Protein AF-A0A4Q3IIW5-F1 (afdb_monomer)

Mean predicted aligned error: 7.8 Å

Radius of gyration: 17.16 Å; Cα contacts (8 Å, |Δi|>4): 14; chains: 1; bounding box: 28×42×42 Å

Sequence (67 aa):
MSDAKSAFDAARHCDAMASTLGLTITEDQRPAVLQFLAIAEAMAAIVFLAPLDEAAFEPAGVFRAGR

Secondary structure (DSSP, 8-state):
-----PPP-HHHHHHHHHHHTT----TTTHHHHHHHHHHHHHHHHHHHTSPP-GGG-----------

Solvent-accessible surface area (backbone atoms only — not comparable to full-atom values): 4456 Å² total; per-residue (Å²): 132,84,77,77,74,73,77,88,53,43,65,65,48,49,57,56,48,30,60,76,70,73,50,87,79,48,82,87,50,42,66,59,53,41,51,51,45,50,52,50,48,58,51,46,56,57,58,73,67,54,90,74,56,78,91,72,64,68,74,85,83,79,81,75,88,79,133

pLDDT: mean 86.2, std 15.2, range [35.91, 98.38]

Structure (mmCIF, N/CA/C/O backbone):
data_AF-A0A4Q3IIW5-F1
#
_entry.id   AF-A0A4Q3IIW5-F1
#
loop_
_atom_site.group_PDB
_atom_site.id
_atom_site.type_symbol
_atom_site.label_atom_id
_atom_site.label_alt_id
_atom_site.label_comp_id
_atom_site.label_asym_id
_atom_site.label_entity_id
_atom_site.label_seq_id
_atom_site.pdbx_PDB_ins_code
_atom_site.Cartn_x
_atom_site.Cartn_y
_atom_site.Cartn_z
_atom_site.occupancy
_atom_site.B_iso_or_equiv
_atom_site.auth_seq_id
_atom_site.auth_comp_id
_atom_site.auth_asym_id
_atom_site.auth_atom_id
_atom_site.pdbx_PDB_model_num
ATOM 1 N N . MET A 1 1 ? -8.388 9.788 -27.198 1.00 35.91 1 MET A N 1
ATOM 2 C CA . MET A 1 1 ? -9.142 10.352 -26.062 1.00 35.91 1 MET A CA 1
ATOM 3 C C . MET A 1 1 ? -8.289 10.105 -24.836 1.00 35.91 1 MET A C 1
ATOM 5 O O . MET A 1 1 ? -8.102 8.946 -24.500 1.00 35.91 1 MET A O 1
ATOM 9 N N . SER A 1 2 ? -7.646 11.139 -24.288 1.00 45.22 2 SER A N 1
ATOM 10 C CA . SER A 1 2 ? -6.817 10.976 -23.090 1.00 45.22 2 SER A CA 1
ATOM 11 C C . SER A 1 2 ? -7.734 10.638 -21.930 1.00 45.22 2 SER A C 1
ATOM 13 O O . SER A 1 2 ? -8.488 11.494 -21.474 1.00 45.22 2 SER A O 1
ATOM 15 N N . ASP A 1 3 ? -7.693 9.384 -21.501 1.00 50.91 3 ASP A N 1
ATOM 16 C CA . ASP A 1 3 ? -8.255 8.976 -20.228 1.00 50.91 3 ASP A CA 1
ATOM 17 C C . ASP A 1 3 ? -7.437 9.712 -19.163 1.00 50.91 3 ASP A C 1
ATOM 19 O O . ASP A 1 3 ? -6.265 9.405 -18.929 1.00 50.91 3 ASP A O 1
ATOM 23 N N . ALA A 1 4 ? -7.988 10.795 -18.618 1.00 52.66 4 ALA A N 1
ATOM 24 C CA . ALA A 1 4 ? -7.361 11.515 -17.524 1.00 52.66 4 ALA A CA 1
ATOM 25 C C . ALA A 1 4 ? -7.442 10.595 -16.307 1.00 52.66 4 ALA A C 1
ATOM 27 O O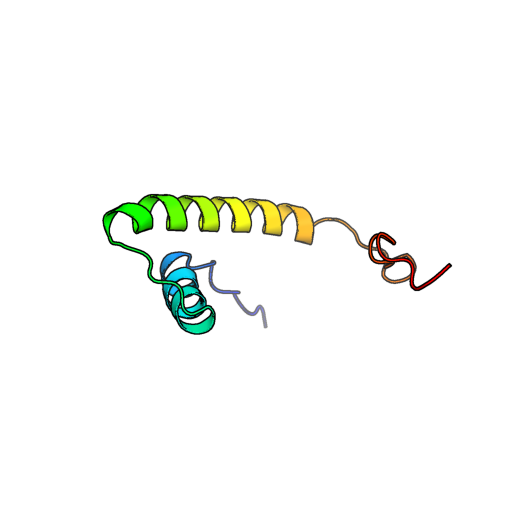 . ALA A 1 4 ? -8.416 10.634 -15.555 1.00 52.66 4 ALA A O 1
ATOM 28 N N . LYS A 1 5 ? -6.447 9.711 -16.160 1.00 61.66 5 LYS A N 1
ATOM 29 C CA . LYS A 1 5 ? -6.337 8.818 -15.012 1.00 61.66 5 LYS A CA 1
ATOM 30 C C . LYS A 1 5 ? -6.445 9.683 -13.765 1.00 61.66 5 LYS A C 1
ATOM 32 O O . LYS A 1 5 ? -5.594 10.538 -13.523 1.00 61.66 5 LYS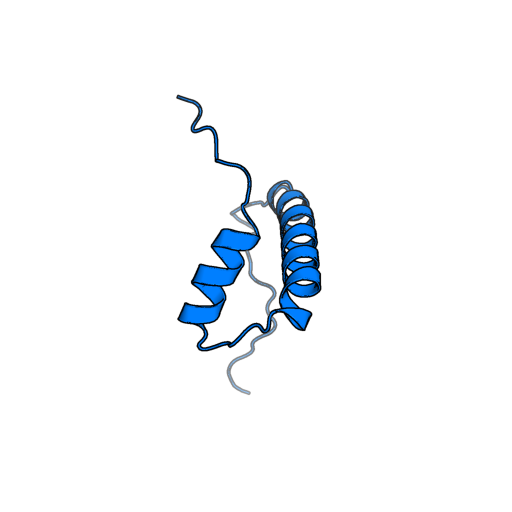 A O 1
ATOM 37 N N . SER A 1 6 ? -7.540 9.509 -13.029 1.00 68.88 6 SER A N 1
ATOM 38 C CA . SER A 1 6 ? -7.761 10.250 -11.795 1.00 68.88 6 SER A CA 1
ATOM 39 C C . SER A 1 6 ? -6.573 10.003 -10.870 1.00 68.88 6 SER A C 1
ATOM 41 O O . SER A 1 6 ? -6.090 8.870 -10.780 1.00 68.88 6 SER A O 1
ATOM 43 N N . ALA A 1 7 ? -6.085 11.067 -10.231 1.00 83.44 7 ALA A N 1
ATOM 44 C CA . ALA A 1 7 ? -4.990 10.976 -9.277 1.00 83.44 7 ALA A CA 1
ATOM 45 C C . ALA A 1 7 ? -5.304 9.920 -8.205 1.00 83.44 7 ALA A C 1
ATOM 47 O O . ALA A 1 7 ? -6.468 9.709 -7.849 1.00 83.44 7 ALA A O 1
ATOM 48 N N . PHE A 1 8 ? -4.270 9.240 -7.714 1.00 91.38 8 PHE A N 1
ATOM 49 C CA . PHE A 1 8 ? -4.433 8.226 -6.682 1.00 91.38 8 PHE A CA 1
ATOM 50 C C . PHE A 1 8 ? -5.013 8.835 -5.399 1.00 91.38 8 PHE A C 1
ATOM 52 O O . PHE A 1 8 ? -4.483 9.801 -4.855 1.00 91.38 8 PHE A O 1
ATOM 59 N N . ASP A 1 9 ? -6.100 8.240 -4.909 1.00 95.88 9 ASP A N 1
ATOM 60 C CA . ASP A 1 9 ? -6.736 8.599 -3.644 1.00 95.88 9 ASP A CA 1
ATOM 61 C C . ASP A 1 9 ? -6.367 7.557 -2.584 1.00 95.88 9 ASP A C 1
ATOM 63 O O . ASP A 1 9 ? -6.938 6.462 -2.525 1.00 95.88 9 ASP A O 1
ATOM 67 N N . ALA A 1 10 ? -5.395 7.911 -1.742 1.00 96.25 10 ALA A N 1
ATOM 68 C CA . ALA A 1 10 ? -4.897 7.043 -0.684 1.00 96.25 10 ALA A CA 1
ATOM 69 C C . ALA A 1 10 ? -5.977 6.682 0.345 1.00 96.25 10 ALA A C 1
ATOM 71 O O . ALA A 1 10 ? -5.976 5.561 0.852 1.00 96.25 10 ALA A O 1
ATOM 72 N N . ALA A 1 11 ? -6.908 7.594 0.648 1.00 97.00 11 ALA A N 1
ATOM 73 C CA . ALA A 1 11 ? -7.953 7.349 1.638 1.00 97.00 11 ALA A CA 1
ATOM 74 C C . ALA A 1 11 ? -8.951 6.318 1.120 1.00 97.00 11 ALA A C 1
ATOM 76 O O . ALA A 1 11 ? -9.184 5.298 1.773 1.00 97.00 11 ALA A O 1
ATOM 77 N N . ARG A 1 12 ? -9.453 6.529 -0.099 1.00 96.50 12 ARG A N 1
ATOM 78 C CA . ARG A 1 12 ? -10.361 5.582 -0.748 1.00 96.50 12 ARG A CA 1
ATOM 79 C C . ARG A 1 12 ? -9.704 4.218 -0.961 1.00 96.50 12 ARG A C 1
ATOM 81 O O . ARG A 1 12 ? -10.358 3.190 -0.782 1.00 96.50 12 ARG A O 1
ATOM 88 N N . HIS A 1 13 ? -8.425 4.197 -1.338 1.00 96.75 13 HIS A N 1
ATOM 89 C CA . HIS A 1 13 ? -7.675 2.952 -1.487 1.00 96.75 13 HIS A CA 1
ATOM 90 C C . HIS A 1 13 ? -7.523 2.215 -0.150 1.00 96.75 13 HIS A C 1
ATOM 92 O O . HIS A 1 13 ? -7.783 1.014 -0.090 1.00 96.75 13 HIS A O 1
ATOM 98 N N . CYS A 1 14 ? -7.160 2.929 0.921 1.00 97.69 14 CYS A N 1
ATOM 99 C CA . CYS A 1 14 ? -7.037 2.369 2.266 1.00 97.69 14 CYS A CA 1
ATOM 100 C C . CYS A 1 14 ? -8.343 1.710 2.723 1.00 97.69 14 CYS A C 1
ATOM 102 O O . CYS A 1 14 ? -8.310 0.576 3.194 1.00 97.69 14 CYS A O 1
ATOM 104 N N . ASP A 1 15 ? -9.483 2.381 2.546 1.00 96.75 15 ASP A N 1
ATOM 105 C CA . ASP A 1 15 ? -10.787 1.863 2.981 1.00 96.75 15 ASP A CA 1
ATOM 106 C C . ASP A 1 15 ? -11.176 0.579 2.236 1.00 96.75 15 ASP A C 1
ATOM 108 O O . ASP A 1 15 ? -11.572 -0.415 2.850 1.00 96.75 15 ASP A O 1
ATOM 112 N N . ALA A 1 16 ? -11.001 0.566 0.911 1.00 96.88 16 ALA A N 1
ATOM 113 C CA . ALA A 1 16 ? -11.308 -0.602 0.090 1.00 96.88 16 ALA A CA 1
ATOM 114 C C . ALA A 1 16 ? -10.390 -1.795 0.408 1.00 96.88 16 ALA A C 1
ATOM 116 O O . ALA A 1 16 ? -10.851 -2.935 0.547 1.00 96.88 16 ALA A O 1
ATOM 117 N N . MET A 1 17 ? -9.085 -1.543 0.537 1.00 97.62 17 MET A N 1
ATOM 118 C CA . MET A 1 17 ? -8.100 -2.600 0.762 1.00 97.62 17 MET A CA 1
ATOM 119 C C . MET A 1 17 ? -8.152 -3.153 2.181 1.00 97.62 17 MET A C 1
ATOM 121 O O . MET A 1 17 ? -8.069 -4.369 2.346 1.00 97.62 17 MET A O 1
ATOM 125 N N . ALA A 1 18 ? -8.337 -2.305 3.197 1.00 97.44 18 ALA A N 1
ATOM 126 C CA . ALA A 1 18 ? -8.444 -2.763 4.579 1.00 97.44 18 ALA A CA 1
ATOM 127 C C . ALA A 1 18 ? -9.601 -3.760 4.738 1.00 97.44 18 ALA A C 1
ATOM 129 O O . ALA A 1 18 ? -9.398 -4.849 5.272 1.00 97.44 18 ALA A O 1
ATOM 130 N N . SER A 1 19 ? -10.775 -3.452 4.171 1.00 95.19 19 SER A N 1
ATOM 131 C CA . SER A 1 19 ? -11.921 -4.369 4.183 1.00 95.19 19 SER A CA 1
ATOM 132 C C . SER A 1 19 ? -11.627 -5.681 3.449 1.00 95.19 19 SER A C 1
ATOM 134 O O . SER A 1 19 ? -11.898 -6.753 3.987 1.00 95.19 19 SER A O 1
ATOM 136 N N . THR A 1 20 ? -11.024 -5.607 2.259 1.00 97.69 20 THR A N 1
ATOM 137 C CA . THR A 1 20 ? -10.704 -6.791 1.441 1.00 97.69 20 THR A CA 1
ATOM 138 C C . THR A 1 20 ? -9.727 -7.734 2.146 1.00 97.69 20 THR A C 1
ATOM 140 O O . THR A 1 20 ? -9.842 -8.952 2.037 1.00 97.69 20 THR A O 1
ATOM 143 N N . LEU A 1 21 ? -8.771 -7.171 2.884 1.00 97.19 21 LEU A N 1
ATOM 144 C CA . LEU A 1 21 ? -7.740 -7.917 3.604 1.00 97.19 21 LEU A CA 1
ATOM 145 C C . LEU A 1 21 ? -8.163 -8.313 5.030 1.00 97.19 21 LEU A C 1
ATOM 147 O O . LEU A 1 21 ? -7.383 -8.952 5.732 1.00 97.19 21 LEU A O 1
ATOM 151 N N . GLY A 1 22 ? -9.366 -7.932 5.476 1.00 97.25 22 GLY A N 1
ATOM 152 C CA . GLY A 1 22 ? -9.829 -8.176 6.846 1.00 97.25 22 GLY 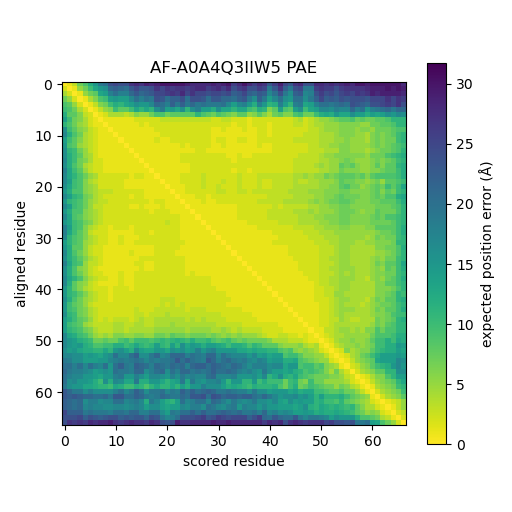A CA 1
ATOM 153 C C . GLY A 1 22 ? -9.041 -7.401 7.909 1.00 97.25 22 GLY A C 1
ATOM 154 O O . GLY A 1 22 ? -8.946 -7.841 9.053 1.00 97.25 22 GLY A O 1
ATOM 155 N N . LEU A 1 23 ? -8.454 -6.262 7.539 1.00 97.19 23 LEU A N 1
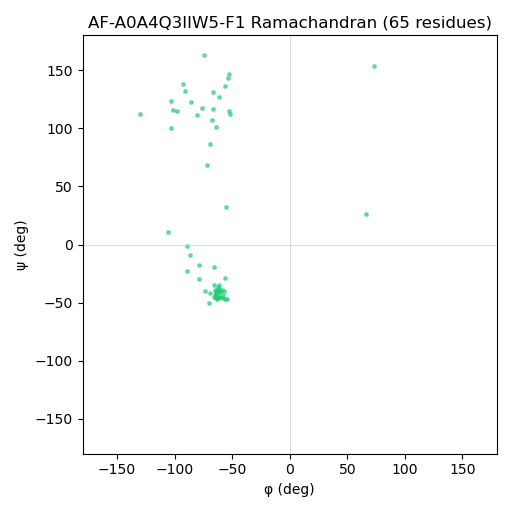ATOM 156 C CA . LEU A 1 23 ? -7.670 -5.409 8.427 1.00 97.19 23 LEU A CA 1
ATOM 157 C C . LEU A 1 23 ? -8.551 -4.324 9.048 1.00 97.19 23 LEU A C 1
ATOM 159 O O . LEU A 1 23 ? -9.351 -3.684 8.369 1.00 97.19 23 LEU A O 1
ATOM 163 N N . THR A 1 24 ? -8.361 -4.071 10.342 1.00 97.56 24 THR A N 1
ATOM 164 C CA . THR A 1 24 ? -8.932 -2.900 11.021 1.00 97.56 24 THR A CA 1
ATOM 165 C C . THR A 1 24 ? -7.850 -1.840 11.172 1.00 97.56 24 THR A C 1
ATOM 167 O O . THR A 1 24 ? -6.870 -2.066 11.876 1.00 97.56 24 THR A O 1
ATOM 170 N N . ILE A 1 25 ? -8.033 -0.693 10.517 1.00 97.19 25 ILE A N 1
ATOM 171 C CA . ILE A 1 25 ? -7.166 0.479 10.671 1.00 97.19 25 ILE A CA 1
ATOM 172 C C . ILE A 1 25 ? -7.840 1.425 11.657 1.00 97.19 25 ILE A C 1
ATOM 174 O O . ILE A 1 25 ? -8.932 1.925 11.386 1.00 97.19 25 ILE A O 1
ATOM 178 N N . THR A 1 26 ? -7.215 1.643 12.811 1.00 97.88 26 THR A N 1
ATOM 179 C CA . THR A 1 26 ? -7.767 2.551 13.823 1.00 97.88 26 THR A CA 1
ATOM 180 C C . THR A 1 26 ? -7.586 4.010 13.414 1.00 97.88 26 THR A C 1
ATOM 182 O O . THR A 1 26 ? -6.757 4.336 12.561 1.00 97.88 26 THR A O 1
ATOM 185 N N . GLU A 1 27 ? -8.334 4.909 14.054 1.00 97.44 27 GLU A N 1
ATOM 186 C CA . GLU A 1 27 ? -8.211 6.352 13.822 1.00 97.44 27 GLU A CA 1
ATOM 187 C C . GLU A 1 27 ? -6.784 6.856 14.087 1.00 97.44 27 GLU A C 1
ATOM 189 O O . GLU A 1 27 ? -6.252 7.610 13.278 1.00 97.44 27 GLU A O 1
ATOM 194 N N . ASP A 1 28 ? -6.126 6.354 15.137 1.00 98.31 28 ASP A N 1
ATOM 195 C CA . ASP A 1 28 ? -4.741 6.710 15.476 1.00 98.31 28 ASP A CA 1
ATOM 196 C C . ASP A 1 28 ? -3.724 6.240 14.422 1.00 98.31 28 ASP A C 1
ATOM 198 O O . ASP A 1 28 ? -2.721 6.905 14.165 1.00 98.31 28 ASP A O 1
ATOM 202 N N . GLN A 1 29 ? -3.966 5.085 13.793 1.00 98.31 29 GLN A N 1
ATOM 203 C CA . GLN A 1 29 ? -3.077 4.522 12.770 1.00 98.31 29 GLN A CA 1
ATOM 204 C C . GLN A 1 29 ? -3.266 5.197 11.410 1.00 98.31 29 GLN A C 1
ATOM 206 O O . GLN A 1 29 ? -2.327 5.272 10.609 1.00 98.31 29 GLN A O 1
ATOM 211 N N . ARG A 1 30 ? -4.483 5.682 11.138 1.00 97.75 30 ARG A N 1
ATOM 212 C CA . ARG A 1 30 ? -4.907 6.145 9.816 1.00 97.75 30 ARG A CA 1
ATOM 213 C C . ARG A 1 30 ? -3.983 7.207 9.211 1.00 97.75 30 ARG A C 1
ATOM 215 O O . ARG A 1 30 ? -3.599 7.017 8.058 1.00 97.75 30 ARG A O 1
ATOM 222 N N . PRO A 1 31 ? -3.548 8.266 9.924 1.00 98.38 31 PRO A N 1
ATOM 223 C CA . PRO A 1 31 ? -2.664 9.275 9.342 1.00 98.38 31 PRO A CA 1
ATOM 224 C C . PRO A 1 31 ? -1.356 8.686 8.802 1.00 98.38 31 PRO A C 1
ATOM 226 O O . PRO A 1 31 ? -0.946 9.010 7.688 1.00 98.38 31 PRO A O 1
ATOM 229 N N . ALA A 1 32 ? -0.735 7.772 9.554 1.00 98.31 32 ALA A N 1
ATOM 230 C CA . ALA A 1 32 ? 0.513 7.133 9.150 1.00 98.31 32 ALA A CA 1
ATOM 231 C C . ALA A 1 32 ? 0.308 6.180 7.962 1.00 98.31 32 ALA A C 1
ATOM 233 O O . ALA A 1 32 ? 1.096 6.195 7.018 1.00 98.31 32 ALA A O 1
ATOM 234 N N . VAL A 1 33 ? -0.774 5.392 7.960 1.00 98.19 33 VAL A N 1
ATOM 235 C CA . VAL A 1 33 ? -1.104 4.494 6.837 1.00 98.19 33 VAL A CA 1
ATOM 236 C C . VAL A 1 33 ? -1.292 5.283 5.541 1.00 98.19 33 VAL A C 1
ATOM 238 O O . VAL A 1 33 ? -0.723 4.917 4.513 1.00 98.19 33 VAL A O 1
ATOM 241 N N . LEU A 1 34 ? -2.030 6.397 5.586 1.00 98.38 34 LEU A N 1
ATOM 242 C CA . LEU A 1 34 ? -2.233 7.244 4.408 1.00 98.38 34 LEU A CA 1
ATOM 243 C C . LEU A 1 34 ? -0.922 7.857 3.905 1.00 98.38 34 LEU A C 1
ATOM 245 O O . LEU A 1 34 ? -0.699 7.906 2.695 1.00 98.38 34 LEU A O 1
ATOM 249 N N . GLN A 1 35 ? -0.034 8.267 4.814 1.00 98.12 35 GLN A N 1
ATOM 250 C CA . GLN A 1 35 ? 1.294 8.758 4.449 1.00 98.12 35 GLN A CA 1
ATOM 251 C C . GLN A 1 35 ? 2.116 7.681 3.724 1.00 98.12 35 GLN A C 1
ATOM 253 O O . GLN A 1 35 ? 2.711 7.964 2.684 1.00 98.12 35 GLN A O 1
ATOM 258 N N . PHE A 1 36 ? 2.126 6.444 4.228 1.00 98.31 36 PHE A N 1
ATOM 259 C CA . PHE A 1 36 ? 2.848 5.347 3.580 1.00 98.31 36 PHE A CA 1
ATOM 260 C C . PHE A 1 36 ? 2.277 4.992 2.208 1.00 98.31 36 PHE A C 1
ATOM 262 O O . PHE A 1 36 ? 3.048 4.751 1.281 1.00 98.31 36 PHE A O 1
ATOM 269 N N . LEU A 1 37 ? 0.951 5.008 2.048 1.00 98.06 37 LEU A N 1
ATOM 270 C CA . LEU A 1 37 ? 0.315 4.779 0.749 1.00 98.06 37 LEU A CA 1
ATOM 271 C C . LEU A 1 37 ? 0.691 5.860 -0.272 1.00 98.06 37 LEU A C 1
ATOM 273 O O . LEU A 1 37 ? 0.969 5.532 -1.423 1.00 98.06 37 LEU A O 1
ATOM 277 N N . ALA A 1 38 ? 0.757 7.128 0.142 1.00 96.56 38 ALA A N 1
ATOM 278 C CA . ALA A 1 38 ? 1.197 8.214 -0.734 1.00 96.56 38 ALA A CA 1
ATOM 279 C C . ALA A 1 38 ? 2.670 8.055 -1.160 1.00 96.56 38 ALA A C 1
ATOM 281 O O . ALA A 1 38 ? 3.002 8.241 -2.328 1.00 96.56 38 ALA A O 1
ATOM 282 N N . ILE A 1 39 ? 3.553 7.654 -0.238 1.00 97.44 39 ILE A N 1
ATOM 283 C CA . ILE A 1 39 ? 4.962 7.369 -0.558 1.00 97.44 39 ILE A CA 1
ATOM 284 C C . ILE A 1 39 ? 5.066 6.193 -1.538 1.00 97.44 39 ILE A C 1
ATOM 286 O O . ILE A 1 39 ? 5.812 6.268 -2.514 1.00 97.44 39 ILE A O 1
ATOM 290 N N . ALA A 1 40 ? 4.308 5.121 -1.301 1.00 97.06 40 ALA A N 1
ATOM 291 C CA . ALA A 1 40 ? 4.294 3.953 -2.173 1.00 97.06 40 ALA A CA 1
ATOM 292 C C . ALA A 1 40 ? 3.815 4.301 -3.590 1.00 97.06 40 ALA A C 1
ATOM 294 O O . ALA A 1 40 ? 4.387 3.799 -4.555 1.00 97.06 40 ALA A O 1
ATOM 295 N N . GLU A 1 41 ? 2.819 5.181 -3.733 1.00 96.56 41 GLU A N 1
ATOM 296 C CA . GLU A 1 41 ? 2.370 5.651 -5.045 1.00 96.56 41 GLU A CA 1
ATOM 297 C C . GLU A 1 41 ? 3.453 6.446 -5.777 1.00 96.56 41 GLU A C 1
ATOM 299 O O . GLU A 1 41 ? 3.739 6.144 -6.937 1.00 96.56 41 GLU A O 1
ATOM 304 N N . ALA A 1 42 ? 4.137 7.362 -5.087 1.00 94.88 42 ALA A N 1
ATOM 305 C CA . ALA A 1 42 ? 5.238 8.115 -5.678 1.00 94.88 42 ALA A CA 1
ATOM 306 C C . ALA A 1 42 ? 6.378 7.189 -6.142 1.00 94.88 42 ALA A C 1
ATOM 308 O O . ALA A 1 42 ? 6.931 7.360 -7.230 1.00 94.88 42 ALA A O 1
ATOM 309 N N . MET A 1 43 ? 6.705 6.164 -5.348 1.00 96.31 43 MET A N 1
ATOM 310 C CA . MET A 1 43 ? 7.682 5.143 -5.735 1.00 96.31 43 MET A CA 1
ATOM 311 C C . MET A 1 43 ? 7.199 4.318 -6.932 1.00 96.31 43 MET A C 1
ATOM 313 O O . MET A 1 43 ? 7.969 4.076 -7.861 1.00 96.31 43 MET A O 1
ATOM 317 N N . ALA A 1 44 ? 5.929 3.910 -6.940 1.00 94.69 44 ALA A N 1
ATOM 318 C CA . ALA A 1 44 ? 5.347 3.165 -8.048 1.00 94.69 44 ALA A CA 1
ATOM 319 C C . ALA A 1 44 ? 5.384 3.981 -9.346 1.00 94.69 44 ALA A C 1
ATOM 321 O O . ALA A 1 44 ? 5.740 3.433 -10.385 1.00 94.69 44 ALA A O 1
ATOM 322 N N . ALA A 1 45 ? 5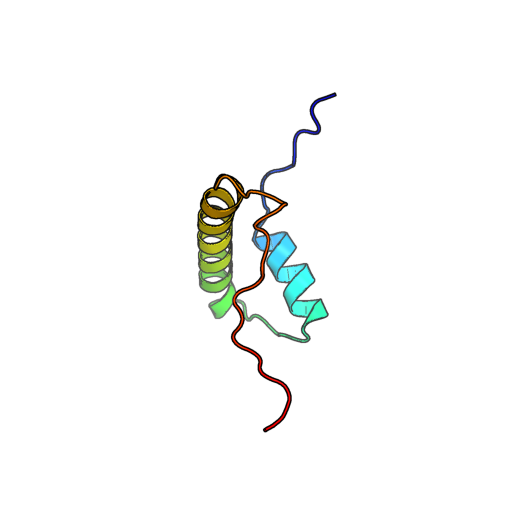.097 5.285 -9.293 1.00 93.12 45 ALA A N 1
ATOM 323 C CA . ALA A 1 45 ? 5.185 6.171 -10.450 1.00 93.12 45 ALA A CA 1
ATOM 324 C C . ALA A 1 45 ? 6.599 6.196 -11.057 1.00 93.12 45 ALA A C 1
ATOM 326 O O . ALA A 1 45 ? 6.737 6.153 -12.277 1.00 93.12 45 ALA A O 1
ATOM 327 N N . ILE A 1 46 ? 7.649 6.187 -10.225 1.00 93.88 46 ILE A N 1
ATOM 328 C CA . ILE A 1 46 ? 9.040 6.079 -10.697 1.00 93.88 46 ILE A CA 1
ATOM 329 C C . ILE A 1 46 ? 9.267 4.734 -11.396 1.00 93.88 46 ILE A C 1
ATOM 331 O O . ILE A 1 46 ? 9.823 4.696 -12.493 1.00 93.88 46 ILE A O 1
ATOM 335 N N . VAL A 1 47 ? 8.823 3.633 -10.783 1.00 90.69 47 VAL A N 1
ATOM 336 C CA . VAL A 1 47 ? 8.999 2.280 -11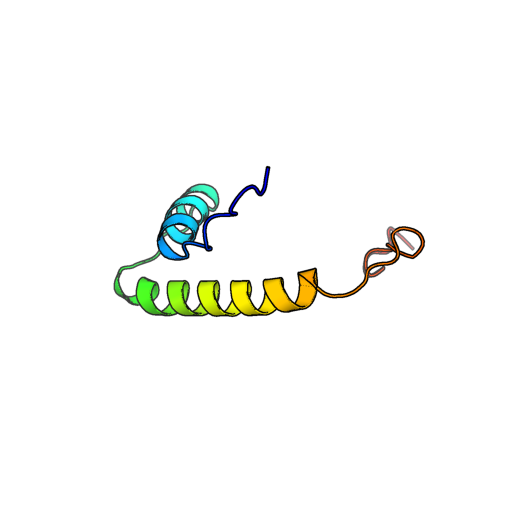.336 1.00 90.69 47 VAL A CA 1
ATOM 337 C C . VAL A 1 47 ? 8.252 2.113 -12.661 1.00 90.69 47 VAL A C 1
ATOM 339 O O . VAL A 1 47 ? 8.813 1.560 -13.601 1.00 90.69 47 VAL A O 1
ATOM 342 N N . PHE A 1 48 ? 7.027 2.630 -12.778 1.00 87.62 48 PHE A N 1
ATOM 343 C CA . PHE A 1 48 ? 6.229 2.554 -14.008 1.00 87.62 48 PHE A CA 1
ATOM 344 C C . PHE A 1 48 ? 6.826 3.336 -15.186 1.00 87.62 48 PHE A C 1
ATOM 346 O O . PHE A 1 48 ? 6.463 3.069 -16.328 1.00 87.62 48 PHE A O 1
ATOM 353 N N . LEU A 1 49 ? 7.724 4.291 -14.927 1.00 89.06 49 LEU A N 1
ATOM 354 C CA . LEU A 1 49 ? 8.450 5.018 -15.970 1.00 89.06 49 LEU A CA 1
ATOM 355 C C . LEU A 1 49 ? 9.736 4.307 -16.416 1.00 89.06 49 LEU A C 1
ATOM 357 O O . LEU A 1 49 ? 10.354 4.741 -17.389 1.00 89.06 49 LEU A O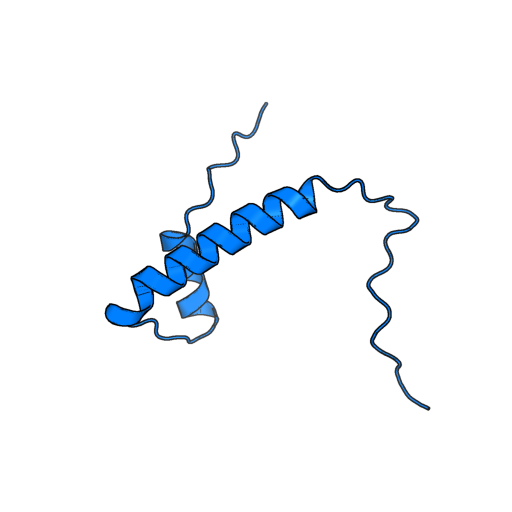 1
ATOM 361 N N . ALA A 1 50 ? 10.164 3.245 -15.728 1.00 86.50 50 ALA A N 1
ATOM 362 C CA . ALA A 1 50 ? 11.340 2.493 -16.138 1.00 86.50 50 ALA A CA 1
ATOM 363 C C . ALA A 1 50 ? 11.069 1.787 -17.483 1.00 86.50 50 A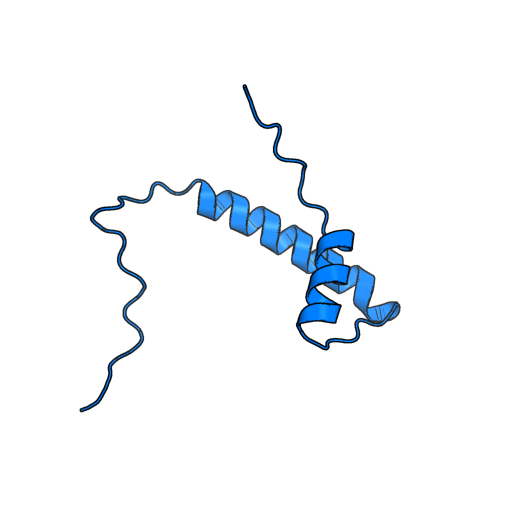LA A C 1
ATOM 365 O O . ALA A 1 50 ? 10.035 1.130 -17.625 1.00 86.50 50 ALA A O 1
ATOM 366 N N . PRO A 1 51 ? 11.971 1.894 -18.477 1.00 84.12 51 PRO A N 1
ATOM 367 C CA . PRO A 1 51 ? 11.812 1.179 -19.735 1.00 84.12 51 PRO A CA 1
ATOM 368 C C . PRO A 1 51 ? 11.943 -0.324 -19.477 1.00 84.12 51 PRO A C 1
ATOM 370 O O . PRO A 1 51 ? 12.999 -0.799 -19.056 1.00 84.12 51 PRO A O 1
ATOM 373 N N . LEU A 1 52 ? 10.864 -1.062 -19.723 1.00 79.50 52 LEU A N 1
ATOM 374 C CA . LEU A 1 52 ? 10.852 -2.518 -19.664 1.00 79.50 52 LEU A CA 1
ATOM 375 C C . LEU A 1 52 ? 10.885 -3.057 -21.092 1.00 79.50 52 LEU A C 1
ATOM 377 O O . LEU A 1 52 ? 10.037 -2.711 -21.911 1.00 79.50 52 LEU A O 1
ATOM 381 N N . ASP A 1 53 ? 11.878 -3.889 -21.386 1.00 79.94 53 ASP A N 1
ATOM 382 C CA . ASP A 1 53 ? 11.871 -4.708 -22.592 1.00 79.94 53 ASP A CA 1
ATOM 383 C C . ASP A 1 53 ? 10.986 -5.928 -22.325 1.00 79.94 53 ASP A C 1
ATOM 385 O O . ASP A 1 53 ? 11.336 -6.780 -21.508 1.00 79.94 53 ASP A O 1
ATOM 389 N N . GLU A 1 54 ? 9.833 -6.007 -22.994 1.00 69.44 54 GLU A N 1
ATOM 390 C CA . GLU A 1 54 ? 8.892 -7.125 -22.853 1.00 69.44 54 GLU A CA 1
ATOM 391 C C . GLU A 1 54 ? 9.553 -8.481 -23.155 1.00 69.44 54 GLU A C 1
ATOM 393 O O . GLU A 1 54 ? 9.175 -9.487 -22.555 1.00 69.44 54 GLU A O 1
ATOM 398 N N . ALA A 1 55 ? 10.577 -8.517 -24.020 1.00 73.00 55 ALA A N 1
ATOM 399 C CA . ALA A 1 55 ? 11.316 -9.736 -24.347 1.00 73.00 55 ALA A CA 1
ATOM 400 C C . ALA A 1 55 ? 12.355 -10.134 -23.279 1.00 73.00 55 ALA A C 1
ATOM 402 O O . ALA A 1 55 ? 12.784 -11.287 -23.246 1.00 73.00 55 ALA A O 1
ATOM 403 N N . ALA A 1 56 ? 12.741 -9.208 -22.395 1.00 67.06 56 ALA A N 1
ATOM 404 C CA . ALA A 1 56 ? 13.621 -9.442 -21.245 1.00 67.06 56 ALA A CA 1
ATOM 405 C C . ALA A 1 56 ? 12.851 -9.441 -19.904 1.00 67.06 56 ALA A C 1
ATOM 407 O O . ALA A 1 56 ? 13.465 -9.411 -18.834 1.00 67.06 56 ALA A O 1
ATOM 408 N N . PHE A 1 57 ? 11.514 -9.461 -20.000 1.00 68.19 57 PHE A N 1
ATOM 409 C CA . PHE A 1 57 ? 10.457 -9.413 -18.983 1.00 68.19 57 PHE A CA 1
ATOM 410 C C . PHE A 1 57 ? 10.492 -10.476 -17.874 1.00 68.19 57 PHE A C 1
ATOM 412 O O . PHE A 1 57 ? 9.420 -10.931 -17.490 1.00 68.19 57 PHE A O 1
ATOM 419 N N . GLU A 1 58 ? 11.640 -10.980 -17.423 1.00 72.56 58 GLU A N 1
ATOM 420 C CA . GLU A 1 58 ? 11.668 -12.142 -16.527 1.00 72.56 58 GLU A CA 1
ATOM 421 C C . GLU A 1 58 ? 11.509 -11.717 -15.058 1.00 72.56 58 GLU A C 1
ATOM 423 O O . GLU A 1 58 ? 12.321 -10.933 -14.549 1.00 72.56 58 GLU A O 1
ATOM 428 N N . PRO A 1 59 ? 10.499 -12.236 -14.326 1.00 73.19 59 P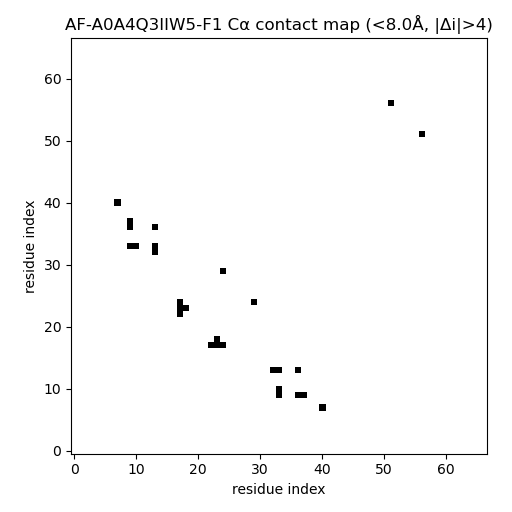RO A N 1
ATOM 429 C CA . PRO A 1 59 ? 10.412 -12.043 -12.887 1.00 73.19 59 PRO A CA 1
ATOM 430 C C . PRO A 1 59 ? 11.710 -12.491 -12.218 1.00 73.19 59 PRO A C 1
ATOM 432 O O . PRO A 1 59 ? 12.309 -13.494 -12.607 1.00 73.19 59 PRO A O 1
ATOM 435 N N . ALA A 1 60 ? 12.133 -11.781 -11.170 1.00 75.50 60 ALA A N 1
ATOM 436 C CA . ALA A 1 60 ? 13.316 -12.175 -10.416 1.00 75.50 60 ALA A CA 1
ATOM 437 C C . ALA A 1 60 ? 13.187 -13.646 -9.975 1.00 75.50 60 ALA A C 1
ATOM 439 O O . ALA A 1 60 ? 12.301 -13.998 -9.192 1.00 75.50 60 ALA A O 1
ATOM 440 N N . GLY A 1 61 ? 14.062 -14.508 -10.500 1.00 71.12 61 GLY A N 1
ATOM 441 C CA . GLY A 1 61 ? 14.037 -15.956 -10.290 1.00 71.12 61 GLY A CA 1
ATOM 442 C C . GLY A 1 61 ? 14.464 -16.352 -8.877 1.00 71.12 61 GLY A C 1
ATOM 443 O O . GLY A 1 61 ? 15.539 -16.918 -8.682 1.00 71.12 61 GLY A O 1
ATOM 444 N N . VAL A 1 62 ? 13.645 -16.027 -7.877 1.00 71.50 62 VAL A N 1
ATOM 445 C CA . VAL A 1 62 ? 13.895 -16.355 -6.463 1.00 71.50 62 VAL A CA 1
ATOM 446 C C . VAL A 1 62 ? 13.324 -17.717 -6.069 1.00 71.50 62 VAL A C 1
ATOM 448 O O . VAL A 1 62 ? 13.811 -18.340 -5.128 1.00 71.50 62 VAL A O 1
ATOM 451 N N . PHE A 1 63 ? 12.329 -18.217 -6.805 1.00 76.69 63 PHE A N 1
ATOM 452 C CA . PHE A 1 63 ? 11.749 -19.534 -6.569 1.00 76.69 63 PHE A CA 1
ATOM 453 C C . PHE A 1 63 ? 12.465 -20.618 -7.384 1.00 76.69 63 PHE A C 1
ATOM 455 O O . PHE A 1 63 ? 12.666 -20.480 -8.589 1.00 76.69 63 PHE A O 1
ATOM 462 N N . ARG A 1 64 ? 12.817 -21.726 -6.724 1.00 74.75 64 ARG A N 1
ATOM 463 C CA . ARG A 1 64 ? 13.318 -22.955 -7.354 1.00 74.75 64 ARG A CA 1
ATOM 464 C C . ARG A 1 64 ? 12.511 -24.131 -6.806 1.00 74.75 64 ARG A C 1
ATOM 466 O O . ARG A 1 64 ? 12.604 -24.427 -5.617 1.00 74.75 64 ARG A O 1
ATOM 473 N N . ALA A 1 65 ? 11.695 -24.766 -7.647 1.00 78.50 65 ALA A N 1
ATOM 474 C CA . ALA A 1 65 ? 10.925 -25.943 -7.254 1.00 78.50 65 ALA A CA 1
ATOM 475 C C . ALA A 1 65 ? 11.829 -27.180 -7.195 1.00 78.50 65 ALA A C 1
ATOM 477 O O . ALA A 1 65 ? 12.331 -27.613 -8.227 1.00 78.50 65 ALA A O 1
ATOM 478 N N . GLY A 1 66 ? 11.969 -27.766 -6.003 1.00 72.81 66 GLY A N 1
ATOM 479 C CA . GLY A 1 66 ? 12.629 -29.056 -5.810 1.00 72.81 66 GLY A CA 1
ATOM 480 C C . GLY A 1 66 ? 14.153 -29.025 -5.947 1.00 72.81 66 GLY A C 1
ATOM 481 O O . GLY A 1 66 ? 14.748 -28.186 -6.623 1.00 72.81 66 GLY A O 1
ATOM 482 N N . ARG A 1 67 ? 14.779 -29.974 -5.263 1.00 57.44 67 ARG A N 1
ATOM 483 C CA . ARG A 1 67 ? 16.137 -30.437 -5.516 1.00 57.44 67 ARG A CA 1
ATOM 484 C C . ARG A 1 67 ? 16.050 -31.928 -5.782 1.00 57.44 67 ARG A C 1
ATOM 486 O O . ARG A 1 67 ? 15.192 -32.559 -5.121 1.00 57.44 67 ARG A O 1
#

Foldseek 3Di:
DPPPPPPDDLLVVCVVVCVVVVHDQDPVRVVVSSVVSVVVVVVVVVVVPDDDDPVVPDDDPPDDPDD

Nearest PDB structures (foldseek):
  1e1g-assembly1_A  TM=5.160E-01  e=4.798E+00  Homo sapiens